Protein AF-A0A8J7P5U7-F1 (afdb_monomer_lite)

pLDDT: mean 75.23, std 14.69, range [36.66, 94.06]

Sequence (156 aa):
MQVRKEEAPLNLFSFEPWFAGNVQRVTVFVPDPFVSEEDIAGYLKKYGILHGTGTKEQDWEGVWTGKRTYWISLFRDVRSPDGLSHPPGYFGIGSETGSLVYPGQPITCRRCWQFGHYARECKCKRCARCGLQTHAEKDCVQCFFCGEYGHVYRAC

Secondary structure (DSSP, 8-state):
---------GGGS----TTSSSEEEEEEE---TTS-HHHHHHHHTTTEEE-SPPEEEE-TTS-EEEEEEEEEEEPB-TTSTTSB-PPPSEEEETTEEEEEE-TTPPPB-TTT--BS--GGG------TTT--SSS-GGG--B-TTT--BS--GGG-

Radius of gyration: 19.18 Å; chains: 1; bounding box: 53×46×54 Å

Structure (mmCIF, N/CA/C/O backbone):
data_AF-A0A8J7P5U7-F1
#
_entry.id   AF-A0A8J7P5U7-F1
#
loop_
_atom_site.group_PDB
_atom_site.id
_atom_site.type_symbol
_atom_site.label_atom_id
_atom_site.label_alt_id
_atom_site.label_comp_id
_atom_site.label_asym_id
_atom_site.label_entity_id
_atom_site.label_seq_id
_atom_site.pdbx_PDB_ins_code
_atom_site.Cartn_x
_atom_site.Cartn_y
_atom_site.Cartn_z
_atom_site.occupancy
_atom_site.B_iso_or_equiv
_atom_site.auth_seq_id
_atom_site.auth_comp_id
_atom_site.auth_asym_id
_atom_site.auth_atom_id
_atom_site.pdbx_PDB_model_num
ATOM 1 N N . MET A 1 1 ? -32.753 12.681 32.488 1.00 36.66 1 MET A N 1
ATOM 2 C CA . MET A 1 1 ? -31.375 13.168 32.720 1.00 36.66 1 MET A CA 1
ATOM 3 C C . MET A 1 1 ? -30.564 12.886 31.464 1.00 36.66 1 MET A C 1
ATOM 5 O O . MET A 1 1 ? -30.178 11.748 31.247 1.00 36.66 1 MET A O 1
ATOM 9 N N . GLN A 1 2 ? -30.412 13.876 30.583 1.00 39.19 2 GLN A N 1
ATOM 10 C CA . GLN A 1 2 ? -29.597 13.768 29.368 1.00 39.19 2 GLN A CA 1
ATOM 11 C C . GLN A 1 2 ? -28.261 14.456 29.645 1.00 39.19 2 GLN A C 1
ATOM 13 O O . GLN A 1 2 ? -28.228 15.651 29.934 1.00 39.19 2 GLN A O 1
ATOM 18 N N . VAL A 1 3 ? -27.181 13.678 29.615 1.00 39.38 3 VAL A N 1
ATOM 19 C CA . VAL A 1 3 ? -25.811 14.172 29.761 1.00 39.38 3 VAL A CA 1
ATOM 20 C C . VAL A 1 3 ? -25.491 14.996 28.514 1.00 39.38 3 VAL A C 1
ATOM 22 O O . VAL A 1 3 ? -25.456 14.463 27.405 1.00 39.38 3 VAL A O 1
ATOM 25 N N . ARG A 1 4 ? -25.332 16.312 28.683 1.00 41.53 4 ARG A N 1
ATOM 26 C CA . ARG A 1 4 ? -24.856 17.208 27.625 1.00 41.53 4 ARG A CA 1
ATOM 27 C C . ARG A 1 4 ? -23.418 16.805 27.291 1.00 41.53 4 ARG A C 1
ATOM 29 O O . ARG A 1 4 ? -22.581 16.782 28.187 1.00 41.53 4 ARG A O 1
ATOM 36 N N . LYS A 1 5 ? -23.152 16.451 26.028 1.00 48.84 5 LYS A N 1
ATOM 37 C CA . LYS A 1 5 ? -21.784 16.290 25.513 1.00 48.84 5 LYS A CA 1
ATOM 38 C C . LYS A 1 5 ? -21.044 17.607 25.736 1.00 48.84 5 LYS A C 1
ATOM 40 O O . LYS A 1 5 ? -21.573 18.657 25.388 1.00 48.84 5 LYS A O 1
ATOM 45 N N . GLU A 1 6 ? -19.859 17.541 26.327 1.00 53.59 6 GLU A N 1
ATOM 46 C CA . GLU A 1 6 ? -18.972 18.692 26.477 1.00 53.59 6 GLU A CA 1
ATOM 47 C C . GLU A 1 6 ? -18.591 19.213 25.085 1.00 53.59 6 GLU A C 1
ATOM 49 O O . GLU A 1 6 ? -17.868 18.568 24.326 1.00 53.59 6 GLU A O 1
ATOM 54 N N . GLU A 1 7 ? -19.141 20.370 24.727 1.00 53.75 7 GLU A N 1
ATOM 55 C CA . GLU A 1 7 ? -18.822 21.097 23.502 1.00 53.75 7 GLU A CA 1
ATOM 56 C C . GLU A 1 7 ? -17.494 21.829 23.717 1.00 53.75 7 GLU A C 1
ATOM 58 O O . GLU A 1 7 ? -17.451 22.992 24.118 1.00 53.75 7 GLU A O 1
ATOM 63 N N . ALA A 1 8 ? -16.382 21.121 23.508 1.00 56.66 8 ALA A N 1
ATOM 64 C CA . ALA A 1 8 ? -15.074 21.756 23.462 1.00 56.66 8 ALA A CA 1
ATOM 65 C C . ALA A 1 8 ? -15.025 22.727 22.263 1.00 56.66 8 ALA A C 1
ATOM 67 O O . ALA A 1 8 ? -15.410 22.345 21.152 1.00 56.66 8 ALA A O 1
ATOM 68 N N . PRO A 1 9 ? -14.564 23.975 22.451 1.00 57.25 9 PRO A N 1
ATOM 69 C CA . PRO A 1 9 ? -14.521 24.955 21.376 1.00 57.25 9 PRO A CA 1
ATOM 70 C C . PRO A 1 9 ? -13.539 24.482 20.287 1.00 57.25 9 PRO A C 1
ATOM 72 O O . PRO A 1 9 ? -12.435 24.022 20.586 1.00 57.25 9 PRO A O 1
ATOM 75 N N . LEU A 1 10 ? -13.960 24.551 19.016 1.00 53.53 10 LEU A N 1
ATOM 76 C CA . LEU A 1 10 ? -13.280 23.938 17.855 1.00 53.53 10 LEU A CA 1
ATOM 77 C C . LEU A 1 10 ? -11.803 24.356 17.687 1.00 53.53 10 LEU A C 1
ATOM 79 O O . LEU A 1 10 ? -11.024 23.661 17.047 1.00 53.53 10 LEU A O 1
ATOM 83 N N . ASN A 1 11 ? -11.411 25.464 18.303 1.00 55.50 11 ASN A N 1
ATOM 84 C CA . ASN A 1 11 ? -10.061 26.019 18.403 1.00 55.50 11 ASN A CA 1
ATOM 85 C C . ASN A 1 11 ? -9.081 25.206 19.276 1.00 55.50 11 ASN A C 1
ATOM 87 O O . ASN A 1 11 ? -7.896 25.527 19.291 1.00 55.50 11 ASN A O 1
ATOM 91 N N . LEU A 1 12 ? -9.536 24.159 19.973 1.00 54.19 12 LEU A N 1
ATOM 92 C CA . LEU A 1 12 ? -8.666 23.156 20.609 1.00 54.19 12 LEU A CA 1
ATOM 93 C C . LEU A 1 12 ? -8.188 22.064 19.639 1.00 54.19 12 LEU A C 1
ATOM 95 O O . LEU A 1 12 ? -7.303 21.288 19.991 1.00 54.19 12 LEU A O 1
ATOM 99 N N . PHE A 1 13 ? -8.757 21.995 18.433 1.00 56.25 13 PHE A N 1
ATOM 100 C CA . PHE A 1 13 ? -8.447 20.962 17.453 1.00 56.25 13 PHE A CA 1
ATOM 101 C C . PHE A 1 13 ? -7.681 21.567 16.277 1.00 56.25 13 PHE A C 1
ATOM 103 O O . PHE A 1 13 ? -8.181 22.437 15.563 1.00 56.25 13 PHE A O 1
ATOM 110 N N . SER A 1 14 ? -6.462 21.085 16.041 1.00 48.97 14 SER A N 1
ATOM 111 C CA . SER A 1 14 ? -5.747 21.343 14.794 1.00 48.97 14 SER A CA 1
ATOM 112 C C . SER A 1 14 ? -6.386 20.509 13.682 1.00 48.97 14 SER A C 1
ATOM 114 O O . SER A 1 14 ? -6.167 19.302 13.590 1.00 48.97 14 SER A O 1
ATOM 116 N N . PHE A 1 15 ? -7.209 21.144 12.851 1.00 50.94 15 PHE A N 1
ATOM 117 C CA . PHE A 1 15 ? -7.720 20.533 11.627 1.00 50.94 15 PHE A CA 1
ATOM 118 C C . PHE A 1 15 ? -6.688 20.706 10.514 1.00 50.94 15 PHE A C 1
ATOM 120 O O . PHE A 1 15 ? -6.599 21.768 9.901 1.00 50.94 15 PHE A O 1
ATOM 127 N N . GLU A 1 16 ? -5.915 19.659 10.234 1.00 52.50 16 GLU A N 1
ATOM 128 C CA . GLU A 1 16 ? -5.135 19.589 9.001 1.00 52.50 16 GLU A CA 1
ATOM 129 C C . GLU A 1 16 ? -6.020 19.039 7.874 1.00 52.50 16 GLU A C 1
ATOM 131 O O . GLU A 1 16 ? -6.493 17.900 7.958 1.00 52.50 16 GLU A O 1
ATOM 136 N N . PRO A 1 17 ? -6.289 19.825 6.816 1.00 48.56 17 PRO A N 1
ATOM 137 C CA . PRO A 1 17 ? -7.069 19.349 5.688 1.00 48.56 17 PRO A CA 1
ATOM 138 C C . PRO A 1 17 ? -6.359 18.169 5.017 1.00 48.56 17 PRO A C 1
ATOM 140 O O . PRO A 1 17 ? -5.304 18.330 4.406 1.00 48.56 17 PRO A O 1
ATOM 143 N N . TRP A 1 18 ? -6.967 16.981 5.077 1.00 49.28 18 TRP A N 1
ATOM 144 C CA . TRP A 1 18 ? -6.436 15.755 4.459 1.00 49.28 18 TRP A CA 1
ATOM 145 C C . TRP A 1 18 ? -6.189 15.880 2.947 1.00 49.28 18 TRP A C 1
ATOM 147 O O . TRP A 1 18 ? -5.411 15.123 2.384 1.00 49.28 18 TRP A O 1
ATOM 157 N N . PHE A 1 19 ? -6.818 16.852 2.290 1.00 43.03 19 PHE A N 1
ATOM 158 C CA . PHE A 1 19 ? -6.684 17.144 0.861 1.00 43.03 19 PHE A CA 1
ATOM 159 C C . PHE A 1 19 ? -5.499 18.062 0.507 1.00 43.03 19 PHE A C 1
ATOM 161 O O . PHE A 1 19 ? -5.202 18.220 -0.673 1.00 43.03 19 PHE A O 1
ATOM 168 N N . ALA A 1 20 ? -4.818 18.667 1.488 1.00 50.69 20 ALA A N 1
ATOM 169 C CA . ALA A 1 20 ? -3.692 19.581 1.251 1.00 50.69 20 ALA A CA 1
ATOM 170 C C . ALA A 1 20 ? -2.309 18.921 1.421 1.00 50.69 20 ALA A C 1
ATOM 172 O O . ALA A 1 20 ? -1.285 19.564 1.190 1.00 50.69 20 ALA A O 1
ATOM 173 N N . GLY A 1 21 ? -2.266 17.653 1.836 1.00 58.88 21 GLY A N 1
ATOM 174 C CA . GLY A 1 21 ? -1.037 16.944 2.171 1.00 58.88 21 GLY A CA 1
ATOM 175 C C . GLY A 1 21 ? -0.776 15.726 1.294 1.00 58.88 21 GLY A C 1
ATOM 176 O O . GLY A 1 21 ? -1.647 15.211 0.607 1.00 58.88 21 GLY A O 1
ATOM 177 N N . ASN A 1 22 ? 0.440 15.217 1.428 1.00 76.62 22 ASN A N 1
ATOM 178 C CA . ASN A 1 22 ? 0.930 13.862 1.156 1.00 76.62 22 ASN A CA 1
ATOM 179 C C . ASN A 1 22 ? 0.054 12.695 1.687 1.00 76.62 22 ASN A C 1
ATOM 181 O O . ASN A 1 22 ? 0.534 11.566 1.766 1.00 76.62 22 ASN A O 1
ATOM 185 N N . VAL A 1 23 ? -1.194 12.941 2.091 1.00 87.44 23 VAL A N 1
ATOM 186 C CA . VAL A 1 23 ? -2.144 11.957 2.609 1.00 87.44 23 VAL A CA 1
ATOM 187 C C . VAL A 1 23 ? -2.823 11.256 1.438 1.00 87.44 23 VAL A C 1
ATOM 189 O O . VAL A 1 23 ? -3.399 11.892 0.561 1.00 87.44 23 VAL A O 1
ATOM 192 N N . GLN A 1 24 ? -2.784 9.930 1.439 1.00 88.38 24 GLN A N 1
ATOM 193 C CA . GLN A 1 24 ? -3.387 9.089 0.422 1.00 88.38 24 GLN A CA 1
ATOM 194 C C . GLN A 1 24 ? -4.297 8.042 1.048 1.00 88.38 24 GLN A C 1
ATOM 196 O O . GLN A 1 24 ? -3.958 7.407 2.051 1.00 88.38 24 GLN A O 1
ATOM 201 N N . ARG A 1 25 ? -5.452 7.829 0.408 1.00 91.62 25 ARG A N 1
ATOM 202 C CA . ARG A 1 25 ? -6.306 6.673 0.684 1.00 91.62 25 ARG A CA 1
ATOM 203 C C . ARG A 1 25 ? -5.828 5.502 -0.158 1.00 91.62 25 ARG A C 1
ATOM 205 O O . ARG A 1 25 ? -6.032 5.473 -1.371 1.00 91.62 25 ARG A O 1
ATOM 212 N N . VAL A 1 26 ? -5.214 4.535 0.501 1.00 92.31 26 VAL A N 1
ATOM 213 C CA . VAL A 1 26 ? -4.595 3.377 -0.128 1.00 92.31 26 VAL A CA 1
ATOM 214 C C . VAL A 1 26 ? -5.480 2.156 0.039 1.00 92.31 26 VAL A C 1
ATOM 216 O O . VAL A 1 26 ? -5.853 1.794 1.150 1.00 92.31 26 VAL A O 1
ATOM 219 N N . THR A 1 27 ? -5.808 1.509 -1.077 1.00 94.06 27 THR A N 1
ATOM 220 C CA . THR A 1 27 ? -6.528 0.234 -1.083 1.00 94.06 27 THR A CA 1
ATOM 221 C C . THR A 1 27 ? -5.528 -0.888 -1.286 1.00 94.06 27 THR A C 1
ATOM 223 O O . THR A 1 27 ? -4.877 -0.970 -2.325 1.00 94.06 27 THR A O 1
ATOM 226 N N . VAL A 1 28 ? -5.406 -1.746 -0.284 1.00 93.12 28 VAL A N 1
ATOM 227 C CA . VAL A 1 28 ? -4.564 -2.934 -0.286 1.00 93.12 28 VAL A CA 1
ATOM 228 C C . VAL A 1 28 ? -5.442 -4.151 -0.534 1.00 93.12 28 VAL A C 1
ATOM 230 O O . VAL A 1 28 ? -6.402 -4.385 0.192 1.00 93.12 28 VAL A O 1
ATOM 233 N N . PHE A 1 29 ? -5.102 -4.943 -1.540 1.00 92.19 29 PHE A N 1
ATOM 234 C CA . PHE A 1 29 ? -5.709 -6.237 -1.806 1.00 92.19 29 PHE A CA 1
ATOM 235 C C . PHE A 1 29 ? -4.704 -7.340 -1.492 1.00 92.19 29 PHE A C 1
ATOM 237 O O . PHE A 1 29 ? -3.666 -7.445 -2.149 1.00 92.19 29 PHE A O 1
ATOM 244 N N . VAL A 1 30 ? -5.033 -8.151 -0.491 1.00 89.25 30 VAL A N 1
ATOM 245 C CA . VAL A 1 30 ? -4.297 -9.356 -0.109 1.00 89.25 30 VAL A CA 1
ATOM 246 C C . VAL A 1 30 ? -5.339 -10.469 0.009 1.00 89.25 30 VAL A C 1
ATOM 248 O O . VAL A 1 30 ? -6.169 -10.405 0.918 1.00 89.25 30 VAL A O 1
ATOM 251 N N . PRO A 1 31 ? -5.351 -11.445 -0.915 1.00 80.62 31 PRO A N 1
ATOM 252 C CA . PRO A 1 31 ? -6.395 -12.468 -0.953 1.00 80.62 31 PRO A CA 1
ATOM 253 C C . PRO A 1 31 ? -6.323 -13.431 0.237 1.00 80.62 31 PRO A C 1
ATOM 255 O O . PRO A 1 31 ? -7.345 -13.987 0.625 1.00 80.62 31 PRO A O 1
ATOM 258 N N . ASP A 1 32 ? -5.138 -13.614 0.822 1.00 82.12 32 ASP A N 1
ATOM 259 C CA . ASP A 1 32 ? -4.952 -14.462 1.995 1.00 82.12 32 ASP A CA 1
ATOM 260 C C . ASP A 1 32 ? -5.556 -13.796 3.261 1.00 82.12 32 ASP A C 1
ATOM 262 O O . ASP A 1 32 ? -5.136 -12.695 3.651 1.00 82.12 32 ASP A O 1
ATOM 266 N N . PRO A 1 33 ? -6.541 -14.438 3.927 1.00 77.75 33 PRO A N 1
ATOM 267 C CA . PRO A 1 33 ? -7.146 -13.933 5.159 1.00 77.75 33 PRO A CA 1
ATOM 268 C C . PRO A 1 33 ? -6.245 -14.013 6.392 1.00 77.75 33 PRO A C 1
ATOM 270 O O . PRO A 1 33 ? -6.513 -13.302 7.362 1.00 77.75 33 PRO A O 1
ATOM 273 N N . PHE A 1 34 ? -5.204 -14.845 6.370 1.00 80.00 34 PHE A N 1
ATOM 274 C CA . PHE A 1 34 ? -4.294 -15.073 7.491 1.00 80.00 34 PHE A CA 1
ATOM 275 C C . PHE A 1 34 ? -3.178 -14.034 7.585 1.00 80.00 34 PHE A C 1
ATOM 277 O O . PHE A 1 34 ? -2.513 -13.960 8.616 1.00 80.00 34 PHE A O 1
ATOM 284 N N . VAL A 1 35 ? -2.983 -13.211 6.550 1.00 82.69 35 VAL A N 1
ATOM 285 C CA . VAL A 1 35 ? -2.045 -12.086 6.629 1.00 82.69 35 VAL A CA 1
ATOM 286 C C . VAL A 1 35 ? -2.550 -11.095 7.674 1.00 82.69 35 VAL A C 1
ATOM 288 O O . VAL A 1 35 ? -3.663 -10.558 7.564 1.00 82.69 35 VAL A O 1
ATOM 291 N N . SER A 1 36 ? -1.718 -10.887 8.696 1.00 84.38 36 SER A N 1
ATOM 292 C CA . SER A 1 36 ? -2.043 -10.055 9.845 1.00 84.38 36 SER A CA 1
ATOM 293 C C . SER A 1 36 ? -2.152 -8.587 9.435 1.00 84.38 36 SER A C 1
ATOM 295 O O . SER A 1 36 ? -1.604 -8.134 8.421 1.00 84.38 36 SER A O 1
ATOM 297 N N . GLU A 1 37 ? -2.896 -7.816 10.222 1.00 85.00 37 GLU A N 1
ATOM 298 C CA . GLU A 1 37 ? -2.957 -6.379 9.995 1.00 85.00 37 GLU A CA 1
ATOM 299 C C . GLU A 1 37 ? -1.623 -5.710 10.338 1.00 85.00 37 GLU A C 1
ATOM 301 O O . GLU A 1 37 ? -1.236 -4.752 9.664 1.00 85.00 37 GLU A O 1
ATOM 306 N N . GLU A 1 38 ? -0.896 -6.237 11.329 1.00 86.19 38 GLU A N 1
ATOM 307 C CA . GLU A 1 38 ? 0.421 -5.741 11.711 1.00 86.19 38 GLU A CA 1
ATOM 308 C C . GLU A 1 38 ? 1.424 -5.829 10.559 1.00 86.19 38 GLU A C 1
ATOM 310 O O . GLU A 1 38 ? 2.215 -4.904 10.381 1.00 86.19 38 GLU A O 1
ATOM 315 N N . ASP A 1 39 ? 1.354 -6.877 9.738 1.00 87.50 39 ASP A N 1
ATOM 316 C CA . ASP A 1 39 ? 2.279 -7.086 8.623 1.00 87.50 39 ASP A CA 1
ATOM 317 C C . ASP A 1 39 ? 2.028 -6.081 7.497 1.00 87.50 39 ASP A C 1
ATOM 319 O O . ASP A 1 39 ? 2.959 -5.467 6.967 1.00 87.50 39 ASP A O 1
ATOM 323 N N . ILE A 1 40 ? 0.750 -5.867 7.158 1.00 88.62 40 ILE A N 1
ATOM 324 C 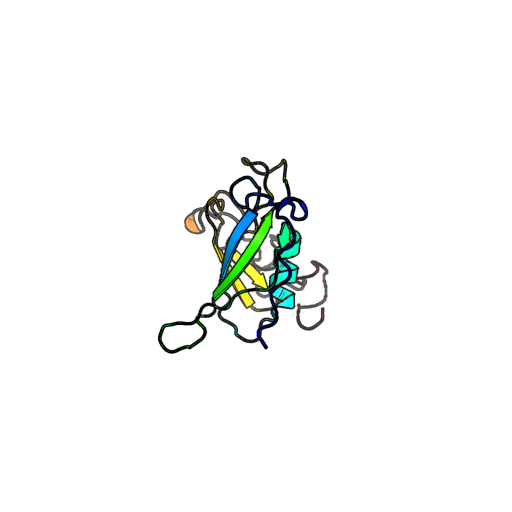CA . ILE A 1 40 ? 0.339 -4.880 6.151 1.00 88.62 40 ILE A CA 1
ATOM 325 C C . ILE A 1 40 ? 0.680 -3.475 6.642 1.00 88.62 40 ILE A C 1
ATOM 327 O O . ILE A 1 40 ? 1.269 -2.681 5.905 1.00 88.62 40 ILE A O 1
ATOM 331 N N . ALA A 1 41 ? 0.363 -3.170 7.900 1.00 90.38 41 ALA A N 1
ATOM 332 C CA . ALA A 1 41 ? 0.681 -1.884 8.497 1.00 90.38 41 ALA A CA 1
ATOM 333 C C . ALA A 1 41 ? 2.199 -1.665 8.585 1.00 90.38 41 ALA A C 1
ATOM 335 O O . ALA A 1 41 ? 2.685 -0.578 8.281 1.00 90.38 41 ALA A O 1
ATOM 336 N N . GLY A 1 42 ? 2.960 -2.693 8.961 1.00 88.94 42 GLY A N 1
ATOM 337 C CA . GLY A 1 42 ? 4.419 -2.682 9.024 1.00 88.94 42 GLY A CA 1
ATOM 338 C C . GLY A 1 42 ? 5.054 -2.445 7.658 1.00 88.94 42 GLY A C 1
ATOM 339 O O . GLY A 1 42 ? 5.990 -1.655 7.543 1.00 88.94 42 GLY A O 1
ATOM 340 N N . TYR A 1 43 ? 4.504 -3.055 6.606 1.00 90.12 43 TYR A N 1
ATOM 341 C CA . TYR A 1 43 ? 4.913 -2.786 5.232 1.00 90.12 43 TYR A CA 1
ATOM 342 C C . TYR A 1 43 ? 4.644 -1.328 4.828 1.00 90.12 43 TYR A C 1
ATOM 344 O O . TYR A 1 43 ? 5.551 -0.638 4.362 1.00 90.12 43 TYR A O 1
ATOM 352 N N . LEU A 1 44 ? 3.422 -0.834 5.050 1.00 91.38 44 LEU A N 1
ATOM 353 C CA . LEU A 1 44 ? 3.019 0.530 4.694 1.00 91.38 44 LEU A CA 1
ATOM 354 C C . LEU A 1 44 ? 3.814 1.604 5.456 1.00 91.38 44 LEU A C 1
ATOM 356 O O . LEU A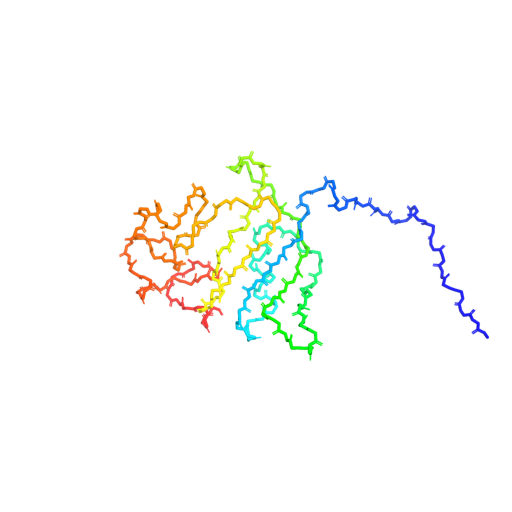 1 44 ? 4.169 2.628 4.873 1.00 91.38 44 LEU A O 1
ATOM 360 N N . LYS A 1 45 ? 4.173 1.349 6.722 1.00 91.31 45 LYS A N 1
ATOM 361 C CA . LYS A 1 45 ? 4.995 2.247 7.556 1.00 91.31 45 LYS A CA 1
ATOM 362 C C . LYS A 1 45 ? 6.382 2.545 6.977 1.00 91.31 45 LYS A C 1
ATOM 364 O O . LYS A 1 45 ? 6.986 3.547 7.347 1.00 91.31 45 LYS A O 1
ATOM 369 N N . LYS A 1 46 ? 6.887 1.723 6.048 1.00 88.31 46 LYS A N 1
ATOM 370 C CA . LYS A 1 46 ? 8.149 1.989 5.331 1.00 88.31 46 LYS A CA 1
ATOM 371 C C . LYS A 1 46 ? 8.056 3.220 4.419 1.00 88.31 46 LYS A C 1
ATOM 373 O O . LYS A 1 46 ? 9.075 3.844 4.144 1.00 88.31 46 LYS A O 1
ATOM 378 N N . TYR A 1 47 ? 6.850 3.563 3.967 1.00 90.31 47 TYR A N 1
ATOM 379 C CA . TYR A 1 47 ? 6.599 4.623 2.986 1.00 90.31 47 TYR A CA 1
ATOM 380 C C . TYR A 1 47 ? 5.916 5.854 3.583 1.00 90.31 47 TYR A C 1
ATOM 382 O O . TYR A 1 47 ? 5.856 6.889 2.924 1.00 90.31 47 TYR A O 1
ATOM 390 N N . GLY A 1 48 ? 5.392 5.773 4.808 1.00 90.19 48 GLY A N 1
ATOM 391 C CA . GLY A 1 48 ? 4.661 6.882 5.409 1.00 90.19 48 GLY A CA 1
ATOM 392 C C . GLY A 1 48 ? 4.103 6.611 6.802 1.00 90.19 48 GLY A C 1
ATOM 393 O O . GLY A 1 48 ? 4.332 5.565 7.404 1.00 90.19 48 GLY A O 1
ATOM 394 N N . ILE A 1 49 ? 3.333 7.574 7.306 1.00 91.00 49 ILE A N 1
ATOM 395 C CA . ILE A 1 49 ? 2.656 7.514 8.608 1.00 91.00 49 ILE A CA 1
ATOM 396 C C . ILE A 1 49 ? 1.213 7.058 8.394 1.00 91.00 49 ILE A C 1
ATOM 398 O O . ILE A 1 49 ? 0.466 7.707 7.666 1.00 91.00 49 ILE A O 1
ATOM 402 N N . LEU A 1 50 ? 0.817 5.953 9.027 1.00 91.88 50 LEU A N 1
ATOM 403 C CA . LEU A 1 50 ? -0.560 5.455 8.983 1.00 91.88 50 LEU A CA 1
ATOM 404 C C . LEU A 1 50 ? -1.459 6.190 9.978 1.00 91.88 50 LEU A C 1
ATOM 406 O O . LEU A 1 50 ? -1.134 6.293 11.160 1.00 91.88 50 LEU A O 1
ATOM 410 N N . HIS A 1 51 ? -2.627 6.610 9.502 1.00 89.31 51 HIS A N 1
ATOM 411 C CA . HIS A 1 51 ? -3.685 7.234 10.294 1.00 89.31 51 HIS A CA 1
ATOM 412 C C . HIS A 1 51 ? -4.751 6.193 10.641 1.00 89.31 51 HIS A C 1
ATOM 414 O O . HIS A 1 51 ? -5.820 6.149 10.035 1.00 89.31 51 HIS A O 1
ATOM 420 N N . GLY A 1 52 ? -4.432 5.325 11.602 1.00 84.44 52 GLY A N 1
ATOM 421 C CA . GLY A 1 52 ? -5.345 4.303 12.122 1.00 84.44 52 GLY A CA 1
ATOM 422 C C . GLY A 1 52 ? -5.202 2.916 11.488 1.00 84.44 52 GLY A C 1
ATOM 423 O O . GLY A 1 52 ? -4.206 2.603 10.831 1.00 84.44 52 GLY A O 1
ATOM 424 N N . THR A 1 53 ? -6.200 2.074 11.757 1.00 87.44 53 THR A N 1
ATOM 425 C CA . THR A 1 53 ? -6.279 0.674 11.323 1.00 87.44 53 THR A CA 1
ATOM 426 C C . THR A 1 53 ? -6.936 0.528 9.951 1.00 87.44 53 THR A C 1
ATOM 428 O O . THR A 1 53 ? -7.636 1.416 9.457 1.00 87.44 53 THR A O 1
ATOM 431 N N . GLY A 1 54 ? -6.686 -0.611 9.310 1.00 86.00 54 GLY A N 1
ATOM 432 C CA . GLY A 1 54 ? -7.223 -0.942 7.999 1.00 86.00 54 GLY A CA 1
ATOM 433 C C . GLY A 1 54 ? -8.711 -1.256 8.054 1.00 86.00 54 GLY A C 1
ATOM 434 O O . GLY A 1 54 ? -9.141 -2.170 8.753 1.00 86.00 54 GLY A O 1
ATOM 435 N N . THR A 1 55 ? -9.513 -0.562 7.249 1.00 89.38 55 THR A N 1
ATOM 436 C CA . THR A 1 55 ? -10.942 -0.878 7.118 1.00 89.38 55 THR A CA 1
ATOM 437 C C . THR A 1 55 ? -11.128 -1.996 6.096 1.00 89.38 55 THR A C 1
ATOM 439 O O . THR A 1 55 ? -10.790 -1.829 4.921 1.00 89.38 55 THR A O 1
ATOM 442 N N . LYS A 1 56 ? -11.659 -3.142 6.535 1.00 89.19 56 LYS A N 1
ATOM 443 C CA . LYS A 1 56 ? -11.992 -4.280 5.665 1.00 89.19 56 LYS A CA 1
ATOM 444 C C . LYS A 1 56 ? -13.196 -3.939 4.784 1.00 89.19 56 LYS A C 1
ATOM 446 O O . LYS A 1 56 ? -14.247 -3.573 5.298 1.00 89.19 56 LYS A O 1
ATOM 451 N N . GLU A 1 57 ? -13.047 -4.094 3.471 1.00 87.00 57 GLU A N 1
ATOM 452 C CA . GLU A 1 57 ? -14.164 -3.957 2.531 1.00 87.00 57 GLU A CA 1
ATOM 453 C C . GLU A 1 57 ? -14.912 -5.292 2.446 1.00 87.00 57 GLU A C 1
ATOM 455 O O . GLU A 1 57 ? -14.333 -6.328 2.093 1.00 87.00 57 GLU A O 1
ATOM 460 N N . GLN A 1 58 ? -16.193 -5.256 2.793 1.00 88.75 58 GLN A N 1
ATOM 461 C CA . GLN A 1 58 ? -17.114 -6.376 2.650 1.00 88.75 58 GLN A CA 1
ATOM 462 C C . GLN A 1 58 ? -17.986 -6.163 1.417 1.00 88.75 58 GLN A C 1
ATOM 464 O O . GLN A 1 58 ? -18.255 -5.026 1.024 1.00 88.75 58 GLN A O 1
ATOM 469 N N . ASP A 1 59 ? -18.400 -7.259 0.797 1.00 86.56 59 ASP A N 1
ATOM 470 C CA . ASP A 1 59 ? -19.433 -7.217 -0.225 1.00 86.56 59 ASP A CA 1
ATOM 471 C C . ASP A 1 59 ? -20.827 -7.042 0.398 1.00 86.56 59 ASP A C 1
ATOM 473 O O . ASP A 1 59 ? -21.000 -6.893 1.611 1.00 86.56 59 ASP A O 1
ATOM 477 N N . TRP A 1 60 ? -21.841 -7.030 -0.461 1.00 87.06 60 TRP A N 1
ATOM 478 C CA . TRP A 1 60 ? -23.236 -6.880 -0.063 1.00 87.06 60 TRP A CA 1
ATOM 479 C C . TRP A 1 60 ? -23.769 -8.067 0.765 1.00 87.06 60 TRP A C 1
ATOM 481 O O . TRP A 1 60 ? -24.768 -7.899 1.460 1.00 87.06 60 TRP A O 1
ATOM 491 N N . GLU A 1 61 ? -23.103 -9.228 0.731 1.00 86.50 61 GLU A N 1
ATOM 492 C CA . GLU A 1 61 ? -23.428 -10.418 1.535 1.00 86.50 61 GLU A CA 1
ATOM 493 C C . GLU A 1 61 ? -22.659 -10.444 2.870 1.00 86.50 61 GLU A C 1
ATOM 495 O O . GLU A 1 61 ? -22.837 -11.351 3.683 1.00 86.50 61 GLU A O 1
ATOM 500 N N . GLY A 1 62 ? -21.816 -9.437 3.131 1.00 81.88 62 GLY A N 1
ATOM 501 C CA . GLY A 1 62 ? -21.000 -9.336 4.340 1.00 81.88 62 GLY A CA 1
ATOM 502 C C . GLY A 1 62 ? -19.720 -10.176 4.298 1.00 81.88 62 GLY A C 1
ATOM 503 O O . GLY A 1 62 ? -18.994 -10.246 5.298 1.00 81.88 62 GLY A O 1
ATOM 504 N N . VAL A 1 63 ? -19.398 -10.790 3.158 1.00 85.19 63 VAL A N 1
ATOM 505 C CA . VAL A 1 63 ? -18.169 -11.561 2.972 1.00 85.19 63 VAL A CA 1
ATOM 506 C C . VAL A 1 63 ? -17.009 -10.602 2.717 1.00 85.19 63 VAL A C 1
ATOM 508 O O . VAL A 1 63 ? -17.116 -9.600 2.008 1.00 85.19 63 VAL A O 1
ATOM 511 N N . TRP A 1 64 ? -15.868 -10.881 3.345 1.00 83.56 64 TRP A N 1
ATOM 512 C CA . TRP A 1 64 ? -14.680 -10.055 3.179 1.00 83.56 64 TRP A CA 1
ATOM 513 C C . TRP A 1 64 ? -14.037 -10.281 1.805 1.00 83.56 64 TRP A C 1
ATOM 515 O O . TRP A 1 64 ? -13.709 -11.404 1.435 1.00 83.56 64 TRP A O 1
ATOM 525 N N . THR A 1 65 ? -13.798 -9.192 1.072 1.00 84.56 65 THR A N 1
ATOM 526 C CA . THR A 1 65 ? -13.372 -9.228 -0.340 1.00 84.56 65 THR A CA 1
ATOM 527 C C . THR A 1 65 ? -11.860 -9.375 -0.549 1.00 84.56 65 THR A C 1
ATOM 529 O O . THR A 1 65 ? -11.374 -9.232 -1.669 1.00 84.56 65 THR A O 1
ATOM 532 N N . GLY A 1 66 ? -11.074 -9.577 0.514 1.00 85.50 66 GLY A N 1
ATOM 533 C CA . GLY A 1 66 ? -9.606 -9.528 0.443 1.00 85.50 66 GLY A CA 1
ATOM 534 C C . GLY A 1 66 ? -9.029 -8.104 0.428 1.00 85.50 66 GLY A C 1
ATOM 535 O O . GLY A 1 66 ? -7.813 -7.909 0.473 1.00 85.50 66 GLY A O 1
ATOM 536 N N . LYS A 1 67 ? -9.883 -7.076 0.366 1.00 91.50 67 LYS A N 1
ATOM 537 C CA . LYS A 1 67 ? -9.462 -5.674 0.324 1.00 91.50 67 LYS A CA 1
ATOM 538 C C . LYS A 1 67 ? -9.513 -5.022 1.700 1.00 91.50 67 LYS A C 1
ATOM 540 O O . LYS A 1 67 ? -10.402 -5.280 2.519 1.00 91.50 67 LYS A O 1
ATOM 545 N N . ARG A 1 68 ? -8.554 -4.137 1.935 1.00 91.94 68 ARG A N 1
ATOM 546 C CA . ARG A 1 68 ? -8.428 -3.296 3.121 1.00 91.94 68 ARG A CA 1
ATOM 547 C C . ARG A 1 68 ? -8.056 -1.886 2.685 1.00 91.94 68 ARG A C 1
ATOM 549 O O . ARG A 1 68 ? -7.226 -1.714 1.797 1.00 91.94 68 ARG A O 1
ATOM 556 N N . THR A 1 69 ? -8.655 -0.878 3.300 1.00 92.31 69 THR A N 1
ATOM 557 C CA . THR A 1 69 ? -8.356 0.529 3.013 1.00 92.31 69 THR A CA 1
ATOM 558 C C . THR A 1 69 ? -7.639 1.174 4.188 1.00 92.31 69 THR A C 1
ATOM 560 O O . THR A 1 69 ? -8.023 0.980 5.338 1.00 92.31 69 THR A O 1
ATOM 563 N N . TYR A 1 70 ? -6.588 1.930 3.885 1.00 93.25 70 TYR A N 1
ATOM 564 C CA . TYR A 1 70 ? -5.741 2.620 4.850 1.00 93.25 70 TYR A CA 1
ATOM 565 C C . TYR A 1 70 ? -5.601 4.087 4.463 1.00 93.25 70 TYR A C 1
ATOM 567 O O . TYR A 1 70 ? -5.561 4.431 3.279 1.00 93.25 70 TYR A O 1
ATOM 575 N N . TRP A 1 71 ? -5.465 4.943 5.466 1.00 91.12 71 TRP A N 1
ATOM 576 C CA . TRP A 1 71 ? -5.057 6.330 5.284 1.00 91.12 71 TRP A CA 1
ATOM 577 C C . TRP A 1 71 ? -3.585 6.462 5.651 1.00 91.12 71 TRP A C 1
ATOM 579 O O . TRP A 1 71 ? -3.187 6.082 6.751 1.00 91.12 71 TRP A O 1
ATOM 589 N N . ILE A 1 72 ? -2.768 6.968 4.728 1.00 92.06 72 ILE A N 1
ATOM 590 C CA . ILE A 1 72 ? -1.319 7.093 4.912 1.00 92.06 72 ILE A CA 1
ATOM 591 C C . ILE A 1 72 ? -0.821 8.462 4.460 1.00 92.06 72 ILE A C 1
ATOM 593 O O . ILE A 1 72 ? -1.108 8.887 3.350 1.00 92.06 72 ILE A O 1
ATOM 597 N N . SER A 1 73 ? -0.026 9.135 5.288 1.00 91.19 73 SER A N 1
ATOM 598 C CA . SER A 1 73 ? 0.796 10.276 4.873 1.00 91.19 73 SER A CA 1
ATOM 599 C C . SER A 1 73 ? 2.132 9.782 4.335 1.00 91.19 73 SER A C 1
ATOM 601 O O . SER A 1 73 ? 2.987 9.376 5.120 1.00 91.19 73 SER A O 1
ATOM 603 N N . LEU A 1 74 ? 2.327 9.821 3.018 1.00 91.06 74 LEU A N 1
ATOM 604 C CA . LEU A 1 74 ? 3.567 9.392 2.371 1.00 91.06 74 LEU A CA 1
ATOM 605 C C . LEU A 1 74 ? 4.744 10.292 2.761 1.00 91.06 74 LEU A C 1
ATOM 607 O O . LEU A 1 74 ? 4.617 11.516 2.849 1.00 91.06 74 LEU A O 1
ATOM 611 N N . PHE A 1 75 ? 5.913 9.697 2.976 1.00 89.44 75 PHE A N 1
ATOM 612 C CA . PHE A 1 75 ? 7.146 10.446 3.186 1.00 89.44 75 PHE A CA 1
ATOM 613 C C . PHE A 1 75 ? 7.573 11.170 1.914 1.00 89.44 75 PHE A C 1
ATOM 615 O O . PHE A 1 75 ? 7.137 10.841 0.813 1.00 89.44 75 PHE A O 1
ATOM 622 N N . ARG A 1 76 ? 8.445 12.167 2.062 1.00 86.25 76 ARG A N 1
ATOM 623 C CA . ARG A 1 76 ? 9.055 12.836 0.914 1.00 86.25 76 ARG A CA 1
ATOM 624 C C . ARG A 1 76 ? 10.217 12.004 0.383 1.00 86.25 76 ARG A C 1
ATOM 626 O O . ARG A 1 76 ? 11.046 11.545 1.164 1.00 86.25 76 ARG A O 1
ATOM 633 N N . ASP A 1 77 ? 10.297 11.865 -0.932 1.00 83.88 77 ASP A N 1
ATOM 634 C CA . ASP A 1 77 ? 11.429 11.259 -1.627 1.00 83.88 77 ASP A CA 1
ATOM 635 C C . ASP A 1 77 ? 11.847 12.143 -2.802 1.00 83.88 77 ASP A C 1
ATOM 637 O O . ASP A 1 77 ? 11.135 12.269 -3.793 1.00 83.88 77 ASP A O 1
ATOM 641 N N . VAL A 1 78 ? 13.037 12.734 -2.696 1.00 80.00 78 VAL A N 1
ATOM 642 C CA . VAL A 1 78 ? 13.623 13.625 -3.712 1.00 80.00 78 VAL A CA 1
ATOM 643 C C . VAL A 1 78 ? 13.884 12.889 -5.034 1.00 80.00 78 VAL A C 1
ATOM 645 O O . VAL A 1 78 ? 14.035 13.521 -6.076 1.00 80.00 78 VAL A O 1
ATOM 648 N N . ARG A 1 79 ? 13.948 11.552 -5.013 1.00 77.75 79 ARG A N 1
ATOM 649 C CA . ARG A 1 79 ? 14.157 10.731 -6.212 1.00 77.75 79 ARG A CA 1
ATOM 650 C C . ARG A 1 79 ? 12.877 10.528 -7.019 1.00 77.75 79 ARG A C 1
ATOM 652 O O . ARG A 1 79 ? 12.976 10.196 -8.200 1.00 77.75 79 ARG A O 1
ATOM 659 N N . SER A 1 80 ? 11.705 10.696 -6.403 1.00 78.31 80 SER A N 1
ATOM 660 C CA . SER A 1 80 ? 10.429 10.578 -7.109 1.00 78.31 80 SER A CA 1
ATOM 661 C C . SER A 1 80 ? 10.119 11.869 -7.876 1.00 78.31 80 SER A C 1
ATOM 663 O O . SER A 1 80 ? 10.360 12.952 -7.339 1.00 78.31 80 SER A O 1
ATOM 665 N N . PRO A 1 81 ? 9.559 11.801 -9.100 1.00 76.06 81 PRO A N 1
ATOM 666 C CA . PRO A 1 81 ? 9.215 12.988 -9.891 1.00 76.06 81 PRO A CA 1
ATOM 667 C C . PRO A 1 81 ? 8.296 13.993 -9.180 1.00 76.06 81 PRO A C 1
ATOM 669 O O . PRO A 1 81 ? 8.375 15.190 -9.430 1.00 76.06 81 PRO A O 1
ATOM 672 N N . ASP A 1 82 ? 7.426 13.508 -8.303 1.00 80.44 82 ASP A N 1
ATOM 673 C CA . ASP A 1 82 ? 6.466 14.273 -7.504 1.00 80.44 82 ASP A CA 1
ATOM 674 C C . ASP A 1 82 ? 6.908 14.464 -6.042 1.00 80.44 82 ASP A C 1
ATOM 676 O O . ASP A 1 82 ? 6.182 15.040 -5.232 1.00 80.44 82 ASP A O 1
ATOM 680 N N . GLY A 1 83 ? 8.123 14.027 -5.699 1.00 83.12 83 GLY A N 1
ATOM 681 C CA . GLY A 1 83 ? 8.725 14.267 -4.393 1.00 83.12 83 GLY A CA 1
ATOM 682 C C . GLY A 1 83 ? 8.191 13.386 -3.261 1.00 83.12 83 GLY A C 1
ATOM 683 O O . GLY A 1 83 ? 8.464 13.699 -2.099 1.00 83.12 83 GLY A O 1
ATOM 684 N N . LEU A 1 84 ? 7.434 12.321 -3.549 1.00 85.50 84 LEU A N 1
ATOM 685 C CA . LEU A 1 84 ? 6.833 11.429 -2.551 1.00 85.50 84 LEU A CA 1
ATOM 686 C C . LEU A 1 84 ? 7.396 10.001 -2.622 1.00 85.50 84 LEU A C 1
ATOM 688 O O . LEU A 1 84 ? 7.772 9.496 -3.673 1.00 85.50 84 LEU A O 1
ATOM 692 N N . SER A 1 85 ? 7.447 9.322 -1.477 1.00 87.12 85 SER A N 1
ATOM 693 C CA . SER A 1 85 ? 7.860 7.923 -1.380 1.00 87.12 85 SER A CA 1
ATOM 694 C C . SER A 1 85 ? 6.671 7.013 -1.675 1.00 87.12 85 SER A C 1
ATOM 696 O O . SER A 1 85 ? 5.850 6.720 -0.805 1.00 87.12 85 SER A O 1
ATOM 698 N N . HIS A 1 86 ? 6.551 6.583 -2.929 1.00 87.44 86 HIS A N 1
ATOM 699 C CA . HIS A 1 86 ? 5.438 5.742 -3.359 1.00 87.44 86 HIS A CA 1
ATOM 700 C C . HIS A 1 86 ? 5.650 4.279 -2.974 1.00 87.44 86 HIS A C 1
ATOM 702 O O . HIS A 1 86 ? 6.655 3.687 -3.381 1.00 87.44 86 HIS A O 1
ATOM 708 N N . PRO A 1 87 ? 4.683 3.634 -2.296 1.00 88.25 87 PRO A N 1
ATOM 709 C CA . PRO A 1 87 ? 4.662 2.184 -2.243 1.00 88.25 87 PRO A CA 1
ATOM 710 C C . PRO A 1 87 ? 4.401 1.610 -3.650 1.00 88.25 87 PRO A C 1
ATOM 712 O O . PRO A 1 87 ? 3.541 2.128 -4.385 1.00 88.25 87 PRO A O 1
ATOM 715 N N . PRO A 1 88 ? 5.120 0.544 -4.048 1.00 86.88 88 PRO A N 1
ATOM 716 C CA . PRO A 1 88 ? 4.890 -0.133 -5.315 1.00 86.88 88 PRO A CA 1
ATOM 717 C C . PRO A 1 88 ? 3.483 -0.735 -5.354 1.00 86.88 88 PRO A C 1
ATOM 719 O O . PRO A 1 88 ? 2.937 -1.167 -4.340 1.00 86.88 88 PRO A O 1
ATOM 722 N N . GLY A 1 89 ? 2.884 -0.787 -6.546 1.00 86.81 89 GLY A N 1
ATOM 723 C CA . GLY A 1 89 ? 1.530 -1.337 -6.708 1.00 86.81 89 GLY A CA 1
ATOM 724 C C . GLY A 1 89 ? 1.418 -2.846 -6.544 1.00 86.81 89 GLY A C 1
ATOM 725 O O . GLY A 1 89 ? 0.314 -3.371 -6.442 1.00 86.81 89 GLY A O 1
ATOM 726 N N . TYR A 1 90 ? 2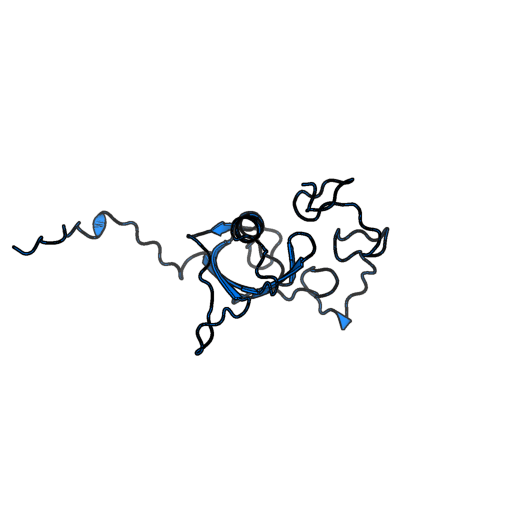.552 -3.536 -6.501 1.00 85.19 90 TYR A N 1
ATOM 727 C CA . TYR A 1 90 ? 2.658 -4.959 -6.218 1.00 85.19 90 TYR A CA 1
ATOM 728 C C . TYR A 1 90 ? 3.747 -5.130 -5.174 1.00 85.19 90 TYR A C 1
ATOM 730 O O . TYR A 1 90 ? 4.811 -4.517 -5.288 1.00 85.19 90 TYR A O 1
ATOM 738 N N . PHE A 1 91 ? 3.470 -5.937 -4.163 1.00 84.50 91 PHE A N 1
ATOM 739 C CA . PHE A 1 91 ? 4.385 -6.163 -3.058 1.00 84.50 91 PHE A CA 1
ATOM 740 C C . PHE A 1 91 ? 4.214 -7.582 -2.516 1.00 84.50 91 PHE A C 1
ATOM 742 O O . PHE A 1 91 ? 3.186 -8.221 -2.731 1.00 84.50 91 PHE A O 1
ATOM 749 N N . GLY A 1 92 ? 5.228 -8.084 -1.818 1.00 79.69 92 GLY A N 1
ATOM 750 C CA . GLY A 1 92 ? 5.129 -9.320 -1.048 1.00 79.69 92 GLY A CA 1
ATOM 751 C C . GLY A 1 92 ? 4.821 -9.033 0.421 1.00 79.69 92 GLY A C 1
ATOM 752 O O . GLY A 1 92 ? 5.256 -8.024 0.964 1.00 79.69 92 GLY A O 1
ATOM 753 N N . ILE A 1 93 ? 4.106 -9.920 1.097 1.00 80.38 93 ILE A N 1
ATOM 754 C CA . ILE A 1 93 ? 4.144 -10.028 2.559 1.00 80.38 93 ILE A CA 1
ATOM 755 C C . ILE A 1 93 ? 4.304 -11.508 2.859 1.00 80.38 93 ILE A C 1
ATOM 757 O O . ILE A 1 93 ? 3.397 -12.312 2.672 1.00 80.38 93 ILE A O 1
ATOM 761 N N . GLY A 1 94 ? 5.508 -11.881 3.271 1.00 71.31 94 GLY A N 1
ATOM 762 C CA . GLY A 1 94 ? 5.846 -13.273 3.501 1.00 71.31 94 GLY A CA 1
ATOM 763 C C . GLY A 1 94 ? 5.849 -14.141 2.248 1.00 71.31 94 GLY A C 1
ATOM 764 O O . GLY A 1 94 ? 6.634 -13.893 1.333 1.00 71.31 94 GLY A O 1
ATOM 765 N N . SER A 1 95 ? 5.042 -15.205 2.253 1.00 69.19 95 SER A N 1
ATOM 766 C CA . SER A 1 95 ? 4.805 -16.061 1.080 1.00 69.19 95 SER A CA 1
ATOM 767 C C . SER A 1 95 ? 3.750 -15.493 0.136 1.00 69.19 95 SER A C 1
ATOM 769 O O . SER A 1 95 ? 3.631 -15.968 -0.991 1.00 69.19 95 SER A O 1
ATOM 771 N N . GLU A 1 96 ? 3.022 -14.471 0.582 1.00 77.94 96 GLU A N 1
ATOM 772 C CA . GLU A 1 96 ? 1.875 -13.938 -0.129 1.00 77.94 96 GLU A CA 1
ATOM 773 C C . GLU A 1 96 ? 2.258 -12.724 -0.960 1.00 77.94 96 GLU A C 1
ATOM 775 O O . GLU A 1 96 ? 3.176 -11.963 -0.638 1.00 77.94 96 GLU A O 1
ATOM 780 N N . THR A 1 97 ? 1.519 -12.526 -2.046 1.00 81.94 97 THR A N 1
ATOM 781 C CA . THR A 1 97 ? 1.628 -11.321 -2.865 1.00 81.94 97 THR A CA 1
ATOM 782 C C . THR A 1 97 ? 0.368 -10.490 -2.698 1.00 81.94 97 THR A C 1
ATOM 784 O O . THR A 1 97 ? -0.752 -10.998 -2.722 1.00 81.94 97 THR A O 1
ATOM 787 N N . GLY A 1 98 ? 0.568 -9.195 -2.495 1.00 87.38 98 GLY A N 1
ATOM 788 C CA . GLY A 1 98 ? -0.480 -8.200 -2.409 1.00 87.38 98 GLY A CA 1
ATOM 789 C C . GLY A 1 98 ? -0.384 -7.210 -3.558 1.00 87.38 98 GLY A C 1
ATOM 790 O O . GLY A 1 98 ? 0.662 -7.023 -4.188 1.00 87.38 98 GLY A O 1
ATOM 791 N N . SER A 1 99 ? -1.502 -6.548 -3.824 1.00 89.62 99 SER A N 1
ATOM 792 C CA . SER A 1 99 ? -1.541 -5.388 -4.708 1.00 89.62 99 SER A CA 1
ATOM 793 C C . SER A 1 99 ? -2.068 -4.175 -3.960 1.00 89.62 99 SER A C 1
ATOM 795 O O . SER A 1 99 ? -2.845 -4.297 -3.016 1.00 89.62 99 SER A O 1
ATOM 797 N N . LEU A 1 100 ? -1.597 -3.000 -4.349 1.00 92.00 100 LEU A N 1
ATOM 798 C CA . LEU A 1 100 ? -1.862 -1.744 -3.671 1.00 92.00 100 LEU A CA 1
ATOM 799 C C . LEU A 1 100 ? -2.203 -0.690 -4.712 1.00 92.00 100 LEU A C 1
ATOM 801 O O . LEU A 1 100 ? -1.450 -0.520 -5.669 1.00 92.00 100 LEU A O 1
ATOM 805 N N . VAL A 1 101 ? -3.313 0.020 -4.512 1.00 91.06 101 VAL A N 1
ATOM 806 C CA . VAL A 1 101 ? -3.814 1.027 -5.453 1.00 91.06 101 VAL A CA 1
ATOM 807 C C . VAL A 1 101 ? -4.233 2.301 -4.723 1.00 91.06 101 VAL A C 1
ATOM 809 O O . VAL A 1 101 ? -4.936 2.248 -3.712 1.00 91.06 101 VAL A O 1
ATOM 812 N N . TYR A 1 102 ? -3.821 3.451 -5.257 1.00 90.81 102 TYR A N 1
ATOM 813 C CA . TYR A 1 102 ? -4.276 4.783 -4.844 1.00 90.81 102 TYR A CA 1
ATOM 814 C C . TYR A 1 102 ? -4.124 5.796 -5.992 1.00 90.81 102 TYR A C 1
ATOM 816 O O . TYR A 1 102 ? -3.389 5.541 -6.953 1.00 90.81 102 TYR A O 1
ATOM 824 N N . PRO A 1 103 ? -4.822 6.942 -5.932 1.00 84.44 103 PRO A N 1
ATOM 825 C CA . PRO A 1 103 ? -4.703 7.988 -6.944 1.00 84.44 103 PRO A CA 1
ATOM 826 C C . PRO A 1 103 ? -3.278 8.550 -7.034 1.00 84.44 103 PRO A C 1
ATOM 828 O O . PRO A 1 103 ? -2.649 8.820 -6.017 1.00 84.44 103 PRO A O 1
ATOM 831 N N . GLY A 1 104 ? -2.774 8.754 -8.253 1.00 81.25 104 GLY A N 1
ATOM 832 C CA . GLY A 1 104 ? -1.424 9.293 -8.477 1.00 81.25 104 GLY A CA 1
ATOM 833 C C . GLY A 1 104 ? -0.296 8.267 -8.342 1.00 81.25 104 GLY A C 1
ATOM 834 O O . GLY A 1 104 ? 0.870 8.631 -8.425 1.00 81.25 104 GLY A O 1
ATOM 835 N N . GLN A 1 105 ? -0.616 6.982 -8.167 1.00 85.50 105 GLN A N 1
ATOM 836 C CA . GLN A 1 105 ? 0.402 5.945 -8.085 1.00 85.50 105 GLN A CA 1
ATOM 837 C C . GLN A 1 105 ? 1.181 5.799 -9.409 1.00 85.50 105 GLN A C 1
ATOM 839 O O . GLN A 1 105 ? 0.569 5.614 -10.469 1.00 85.50 105 GLN A O 1
ATOM 844 N N . PRO A 1 106 ? 2.525 5.810 -9.371 1.00 84.75 106 PRO A N 1
ATOM 845 C CA . PRO A 1 106 ? 3.342 5.602 -10.559 1.00 84.75 106 PRO A CA 1
ATOM 846 C C . PRO A 1 106 ? 3.200 4.180 -11.119 1.00 84.75 106 PRO A C 1
ATOM 848 O O . PRO A 1 106 ? 3.022 3.196 -10.391 1.00 84.75 106 PRO A O 1
ATOM 851 N N . ILE A 1 107 ? 3.335 4.060 -12.445 1.00 83.56 107 ILE A N 1
ATOM 852 C CA . ILE A 1 107 ? 3.267 2.775 -13.155 1.00 83.56 107 ILE A CA 1
ATOM 853 C C . ILE A 1 107 ? 4.294 1.821 -12.549 1.00 83.56 107 ILE A C 1
ATOM 855 O O . ILE A 1 107 ? 5.492 2.092 -12.597 1.00 83.56 107 ILE A O 1
ATOM 859 N N . THR A 1 108 ? 3.820 0.697 -12.014 1.00 83.62 108 THR A N 1
ATOM 860 C CA . THR A 1 108 ? 4.659 -0.330 -11.392 1.00 83.62 108 THR A CA 1
ATOM 861 C C . THR A 1 108 ? 4.601 -1.624 -12.200 1.00 83.62 108 THR A C 1
ATOM 863 O O . THR A 1 108 ? 3.526 -2.132 -12.531 1.00 83.62 108 THR A O 1
ATOM 866 N N . CYS A 1 109 ? 5.762 -2.198 -12.498 1.00 81.50 109 CYS A N 1
ATOM 867 C CA . CYS A 1 109 ? 5.862 -3.462 -13.210 1.00 81.50 109 CYS A CA 1
ATOM 868 C C . CYS A 1 109 ? 5.430 -4.642 -12.327 1.00 81.50 109 CYS A C 1
ATOM 870 O O . CYS A 1 109 ? 5.993 -4.862 -11.261 1.00 81.50 109 CYS A O 1
ATOM 872 N N . ARG A 1 110 ? 4.512 -5.489 -12.809 1.00 75.00 110 ARG A N 1
ATOM 873 C CA . ARG A 1 110 ? 4.037 -6.669 -12.053 1.00 75.00 110 ARG A CA 1
ATOM 874 C C . ARG A 1 110 ? 5.098 -7.759 -11.834 1.00 75.00 110 ARG A C 1
ATOM 876 O O . ARG A 1 110 ? 4.904 -8.614 -10.983 1.00 75.00 110 ARG A O 1
ATOM 883 N N . ARG A 1 111 ? 6.189 -7.756 -12.614 1.00 71.75 111 ARG A N 1
ATOM 884 C CA . ARG A 1 111 ? 7.255 -8.780 -12.556 1.00 71.75 111 ARG A CA 1
ATOM 885 C C . ARG A 1 111 ? 8.399 -8.424 -11.611 1.00 71.75 111 ARG A C 1
ATOM 887 O O . ARG A 1 111 ? 8.906 -9.300 -10.931 1.00 71.75 111 ARG A O 1
ATOM 894 N N . CYS A 1 112 ? 8.842 -7.167 -11.617 1.00 72.75 112 CYS A N 1
ATOM 895 C CA . CYS A 1 112 ? 10.000 -6.719 -10.831 1.00 72.75 112 CYS A CA 1
ATOM 896 C C . CYS A 1 112 ? 9.663 -5.641 -9.793 1.00 72.75 112 CYS A C 1
ATOM 898 O O . CYS A 1 112 ? 10.556 -5.178 -9.087 1.00 72.75 112 CYS A O 1
ATOM 900 N N . TRP A 1 113 ? 8.402 -5.202 -9.757 1.00 75.69 113 TRP A N 1
ATOM 901 C CA . TRP A 1 113 ? 7.848 -4.223 -8.814 1.00 75.69 113 TRP A CA 1
ATOM 902 C C . TRP A 1 113 ? 8.541 -2.857 -8.839 1.00 75.69 113 TRP A C 1
ATOM 904 O O . TRP A 1 113 ? 8.410 -2.063 -7.916 1.00 75.69 113 TRP A O 1
ATOM 914 N N . GLN A 1 114 ? 9.260 -2.569 -9.925 1.00 75.62 114 GLN A N 1
ATOM 915 C CA . G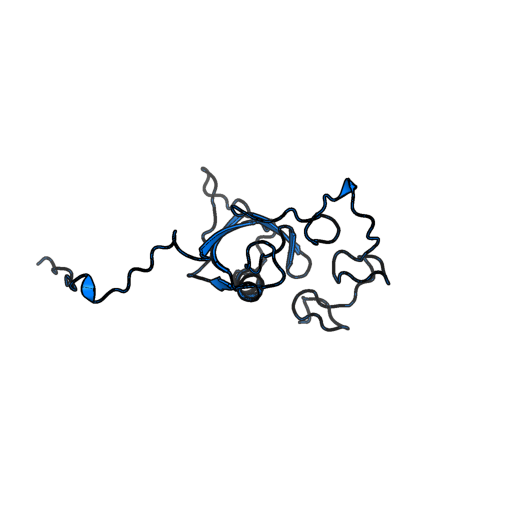LN A 1 114 ? 9.902 -1.282 -10.167 1.00 75.62 114 GLN A CA 1
ATOM 916 C C . GLN A 1 114 ? 8.977 -0.331 -10.920 1.00 75.62 114 GLN A C 1
ATOM 918 O O . GLN A 1 114 ? 8.113 -0.759 -11.694 1.00 75.62 114 GLN A O 1
ATOM 923 N N . PHE A 1 115 ? 9.222 0.962 -10.735 1.00 81.00 115 PHE A N 1
ATOM 924 C CA . PHE A 1 115 ? 8.481 2.022 -11.401 1.00 81.00 115 PHE A CA 1
ATOM 925 C C . PHE A 1 115 ? 8.899 2.213 -12.872 1.00 81.00 115 PHE A C 1
ATOM 927 O O . PHE A 1 115 ? 9.984 1.807 -13.299 1.00 81.00 115 PHE A O 1
ATOM 934 N N . GLY A 1 116 ? 8.018 2.833 -13.660 1.00 80.62 116 GLY A N 1
ATOM 935 C CA . GLY A 1 116 ? 8.327 3.390 -14.981 1.00 80.62 116 GLY A CA 1
ATOM 936 C C . GLY A 1 116 ? 8.151 2.458 -16.184 1.00 80.62 116 GLY A C 1
ATOM 937 O O . GLY A 1 116 ? 8.460 2.872 -17.296 1.00 80.62 116 GLY A O 1
ATOM 938 N N . HIS A 1 117 ? 7.667 1.221 -16.013 1.00 82.88 117 HIS A N 1
ATOM 939 C CA . HIS A 1 117 ? 7.419 0.316 -17.146 1.00 82.88 117 HIS A CA 1
ATOM 940 C C . HIS A 1 117 ? 6.354 -0.753 -16.868 1.00 82.88 117 HIS A C 1
ATOM 942 O O . HIS A 1 117 ? 6.093 -1.130 -15.725 1.00 82.88 117 HIS A O 1
ATOM 948 N N . TYR A 1 118 ? 5.771 -1.298 -17.939 1.00 81.12 118 TYR A N 1
ATOM 949 C CA . TYR A 1 118 ? 4.842 -2.426 -17.874 1.00 81.12 118 TYR A CA 1
ATOM 950 C C . TYR A 1 118 ? 5.570 -3.776 -17.890 1.00 81.12 118 TYR A C 1
ATOM 952 O O . TYR A 1 118 ? 6.680 -3.909 -18.402 1.00 81.12 118 TYR A O 1
ATOM 960 N N . ALA A 1 119 ? 4.903 -4.831 -17.410 1.00 75.81 119 ALA A N 1
ATOM 961 C CA . ALA A 1 119 ? 5.461 -6.189 -17.367 1.00 75.81 119 ALA A CA 1
ATOM 962 C C . ALA A 1 119 ? 5.913 -6.728 -18.740 1.00 75.81 119 ALA A C 1
ATOM 964 O O . ALA A 1 119 ? 6.877 -7.491 -18.810 1.00 75.81 119 ALA A O 1
ATOM 965 N N . ARG A 1 120 ? 5.248 -6.305 -19.824 1.00 79.19 120 ARG A N 1
ATOM 966 C CA . ARG A 1 120 ? 5.599 -6.647 -21.214 1.00 79.19 120 ARG A CA 1
ATOM 967 C C . ARG A 1 120 ? 6.932 -6.046 -21.677 1.00 79.19 120 ARG A C 1
ATOM 969 O O . ARG A 1 120 ? 7.609 -6.635 -22.506 1.00 79.19 120 ARG A O 1
ATOM 976 N N . GLU A 1 121 ? 7.311 -4.902 -21.115 1.00 76.94 121 GLU A N 1
ATOM 977 C CA . GLU A 1 121 ? 8.538 -4.157 -21.434 1.00 76.94 121 GLU A CA 1
ATOM 978 C C . GLU A 1 121 ? 9.660 -4.459 -20.431 1.00 76.94 121 GLU A C 1
ATOM 980 O O . GLU A 1 121 ? 10.777 -3.951 -20.540 1.00 76.94 121 GLU A O 1
ATOM 985 N N . CYS A 1 122 ? 9.380 -5.313 -19.443 1.00 76.06 122 CYS A N 1
ATOM 986 C CA . CYS A 1 122 ? 10.333 -5.675 -18.415 1.00 76.06 122 CYS A CA 1
ATOM 987 C C . CYS A 1 122 ? 11.437 -6.567 -18.995 1.00 76.06 122 CYS A C 1
ATOM 989 O O . CYS A 1 122 ? 11.231 -7.753 -19.252 1.00 76.06 122 CYS A O 1
ATOM 991 N N . LYS A 1 123 ? 12.635 -5.996 -19.148 1.00 68.44 123 LYS A N 1
ATOM 992 C CA . LYS A 1 123 ? 13.855 -6.724 -19.538 1.00 68.44 123 LYS A CA 1
ATOM 993 C C . LYS A 1 123 ? 14.548 -7.417 -18.355 1.00 68.44 123 LYS A C 1
ATOM 995 O O . LYS A 1 123 ? 15.550 -8.099 -18.544 1.00 68.44 123 LYS A O 1
ATOM 1000 N N . CYS A 1 124 ? 14.048 -7.233 -17.129 1.00 63.81 124 CYS A N 1
ATOM 1001 C CA . CYS A 1 124 ? 14.659 -7.809 -15.934 1.00 63.81 124 CYS A CA 1
ATOM 1002 C C . CYS A 1 124 ? 14.348 -9.308 -15.820 1.00 63.81 124 CYS A C 1
ATOM 1004 O O . CYS A 1 124 ? 13.200 -9.686 -15.604 1.00 63.81 124 CYS A O 1
ATOM 1006 N N . LYS A 1 125 ? 15.390 -10.147 -15.851 1.00 60.91 125 LYS A N 1
ATOM 1007 C CA . LYS A 1 125 ? 15.369 -11.520 -15.314 1.00 60.91 125 LYS A CA 1
ATOM 1008 C C . LYS A 1 125 ? 15.757 -11.497 -13.830 1.00 60.91 125 LYS A C 1
ATOM 1010 O O . LYS A 1 125 ? 16.754 -12.086 -13.434 1.00 60.91 125 LYS A O 1
ATOM 1015 N N . ARG A 1 126 ? 15.043 -10.703 -13.029 1.00 60.69 126 ARG A N 1
ATOM 1016 C CA . ARG A 1 126 ? 15.286 -10.598 -11.584 1.00 60.69 126 ARG A CA 1
ATOM 1017 C C . ARG A 1 126 ? 14.307 -11.464 -10.821 1.00 60.69 126 ARG A C 1
ATOM 1019 O O . ARG A 1 126 ? 13.151 -11.568 -11.222 1.00 60.69 126 ARG A O 1
ATOM 1026 N N . CYS A 1 127 ? 14.770 -12.042 -9.721 1.00 60.59 127 CYS A N 1
ATOM 1027 C CA . CYS A 1 127 ? 13.911 -12.706 -8.758 1.00 60.59 127 CYS A CA 1
ATOM 1028 C C . CYS A 1 127 ? 12.845 -11.718 -8.257 1.00 60.59 127 CYS A C 1
ATOM 1030 O O . CYS A 1 127 ? 13.198 -10.661 -7.731 1.00 60.59 127 CYS A O 1
ATOM 1032 N N . ALA A 1 128 ? 11.558 -12.061 -8.377 1.00 59.53 128 ALA A N 1
ATOM 1033 C CA . ALA A 1 128 ? 10.473 -11.191 -7.916 1.00 59.53 128 ALA A CA 1
ATOM 1034 C C . ALA A 1 128 ? 10.451 -11.033 -6.384 1.00 59.53 128 ALA A C 1
ATOM 1036 O O . ALA A 1 128 ? 9.962 -10.027 -5.893 1.00 59.53 128 ALA A O 1
ATOM 1037 N N . ARG A 1 129 ? 11.042 -11.978 -5.631 1.00 58.38 129 ARG A N 1
ATOM 1038 C CA . ARG A 1 129 ? 11.185 -11.885 -4.166 1.00 58.38 129 ARG A CA 1
ATOM 1039 C C . ARG A 1 129 ? 12.244 -10.873 -3.703 1.00 58.38 129 ARG A C 1
ATOM 1041 O O . ARG A 1 129 ? 11.916 -9.975 -2.946 1.00 58.38 129 ARG A O 1
ATOM 1048 N N . CYS A 1 130 ? 13.502 -10.988 -4.129 1.00 60.31 130 CYS A N 1
ATOM 1049 C CA . CYS A 1 130 ? 14.592 -10.133 -3.627 1.00 60.31 130 CYS A CA 1
ATOM 1050 C C . CYS A 1 130 ? 15.083 -9.046 -4.594 1.00 60.31 130 CYS A C 1
ATOM 1052 O O . CYS A 1 130 ? 15.906 -8.211 -4.226 1.00 60.31 130 CYS A O 1
ATOM 1054 N N . GLY A 1 131 ? 14.649 -9.062 -5.856 1.00 59.69 131 GLY A N 1
ATOM 1055 C CA . GLY A 1 131 ? 15.118 -8.112 -6.863 1.00 59.69 131 GLY A CA 1
ATOM 1056 C C . GLY A 1 131 ? 16.565 -8.327 -7.332 1.00 59.69 131 GLY A C 1
ATOM 1057 O O . GLY A 1 131 ? 17.098 -7.456 -8.023 1.00 59.69 131 GLY A O 1
ATOM 1058 N N . LEU A 1 132 ? 17.205 -9.462 -7.021 1.00 61.66 132 LEU A N 1
ATOM 1059 C CA . LEU A 1 132 ? 18.535 -9.821 -7.536 1.00 61.66 132 LEU A CA 1
ATOM 1060 C C . LEU A 1 132 ? 18.455 -10.530 -8.892 1.00 61.66 132 LEU A C 1
ATOM 1062 O O . LEU A 1 132 ? 17.495 -11.235 -9.194 1.00 61.66 132 LEU A O 1
ATOM 1066 N N . GLN A 1 133 ? 19.488 -10.339 -9.720 1.00 61.28 133 GLN A N 1
ATOM 1067 C CA . GLN A 1 133 ? 19.643 -11.007 -11.027 1.00 61.28 133 GLN A CA 1
ATOM 1068 C C . GLN A 1 133 ? 20.333 -12.375 -10.927 1.00 61.28 133 GLN A C 1
ATOM 1070 O O . GLN A 1 133 ? 20.533 -13.031 -11.943 1.00 61.28 133 GLN A O 1
ATOM 1075 N N . THR A 1 134 ? 20.739 -12.789 -9.725 1.00 61.56 134 THR A N 1
ATOM 1076 C CA . THR A 1 134 ? 21.618 -13.949 -9.528 1.00 61.56 134 THR A CA 1
ATOM 1077 C C . THR A 1 134 ? 20.875 -15.280 -9.456 1.00 61.56 134 THR A C 1
ATOM 1079 O O . THR A 1 134 ? 21.506 -16.321 -9.598 1.00 61.56 134 THR A O 1
ATOM 1082 N N . HIS A 1 135 ? 19.556 -15.268 -9.248 1.00 66.62 135 HIS A N 1
ATOM 1083 C CA . HIS A 1 135 ? 18.762 -16.482 -9.069 1.00 66.62 135 HIS A CA 1
ATOM 1084 C C . HIS A 1 135 ? 17.302 -16.300 -9.504 1.00 66.62 135 HIS A C 1
ATOM 1086 O O . HIS A 1 135 ? 16.804 -15.177 -9.633 1.00 66.62 135 HIS A O 1
ATOM 1092 N N . ALA A 1 136 ? 16.616 -17.420 -9.747 1.00 59.06 136 ALA A N 1
ATOM 1093 C CA . ALA A 1 136 ? 15.182 -17.449 -10.014 1.00 59.06 136 ALA A CA 1
ATOM 1094 C C . ALA A 1 136 ? 14.383 -17.325 -8.707 1.00 59.06 136 ALA A C 1
ATOM 1096 O O . ALA A 1 136 ? 14.888 -17.618 -7.628 1.00 59.06 136 ALA A O 1
ATOM 1097 N N . GLU A 1 137 ? 13.107 -16.938 -8.800 1.00 58.97 137 GLU A N 1
ATOM 1098 C CA . GLU A 1 137 ? 12.245 -16.748 -7.624 1.00 58.97 137 GLU A CA 1
ATOM 1099 C C . GLU A 1 137 ? 12.203 -17.962 -6.697 1.00 58.97 137 GLU A C 1
ATOM 1101 O O . GLU A 1 137 ? 12.119 -17.789 -5.487 1.00 58.97 137 GLU A O 1
ATOM 1106 N N . LYS A 1 138 ? 12.306 -19.180 -7.238 1.00 59.62 138 LYS A N 1
ATOM 1107 C CA . LYS A 1 138 ? 12.276 -20.429 -6.466 1.00 59.62 138 LYS A CA 1
ATOM 1108 C C . LYS A 1 138 ? 13.478 -20.600 -5.531 1.00 59.62 138 LYS A C 1
ATOM 1110 O O . LYS A 1 138 ? 13.305 -21.180 -4.466 1.00 59.62 138 LYS A O 1
ATOM 1115 N N . ASP A 1 139 ? 14.626 -20.024 -5.875 1.00 60.47 139 ASP A N 1
ATOM 1116 C CA . ASP A 1 139 ? 15.905 -20.225 -5.180 1.00 60.47 139 ASP A CA 1
ATOM 1117 C C . ASP A 1 139 ? 16.265 -19.059 -4.234 1.00 60.47 139 ASP A C 1
ATOM 1119 O O . ASP A 1 139 ? 17.381 -18.968 -3.726 1.00 60.47 139 ASP A O 1
ATOM 1123 N N . CYS A 1 140 ? 15.328 -18.133 -3.997 1.00 63.91 140 CYS A N 1
ATOM 1124 C CA . CYS A 1 140 ? 15.550 -16.964 -3.147 1.00 63.91 140 CYS A CA 1
ATOM 1125 C C . CYS A 1 140 ? 15.478 -17.302 -1.651 1.00 63.91 140 CYS A C 1
ATOM 1127 O O . CYS A 1 140 ? 14.406 -17.630 -1.136 1.00 63.91 140 CYS A O 1
ATOM 1129 N N . VAL A 1 141 ? 16.606 -17.129 -0.952 1.00 64.19 141 VAL A N 1
ATOM 1130 C CA . VAL A 1 141 ? 16.772 -17.325 0.508 1.00 64.19 141 VAL A CA 1
ATOM 1131 C C . VAL A 1 141 ? 16.849 -16.015 1.306 1.00 64.19 141 VAL A C 1
ATOM 1133 O O . VAL A 1 141 ? 17.197 -16.024 2.485 1.00 64.19 141 VAL A O 1
ATOM 1136 N N . GLN A 1 142 ? 16.567 -14.882 0.661 1.00 64.44 142 GLN A N 1
ATOM 1137 C CA . GLN A 1 142 ? 16.482 -13.580 1.320 1.00 64.44 142 GLN A CA 1
ATOM 1138 C C . GLN A 1 142 ? 15.063 -13.358 1.853 1.00 64.44 142 GLN A C 1
ATOM 1140 O O . GLN A 1 142 ? 14.080 -13.559 1.129 1.00 64.44 142 GLN A O 1
ATOM 1145 N N . CYS A 1 143 ? 14.955 -12.940 3.112 1.00 63.09 143 CYS A N 1
ATOM 1146 C CA . CYS A 1 143 ? 13.687 -12.640 3.751 1.00 63.09 143 CYS A CA 1
ATOM 1147 C C . CYS A 1 143 ? 13.071 -11.378 3.143 1.00 63.09 143 CYS A C 1
ATOM 1149 O O . CYS A 1 143 ? 13.707 -10.327 3.061 1.00 63.09 143 CYS A O 1
ATOM 1151 N N . PHE A 1 144 ? 11.800 -11.473 2.749 1.00 60.47 144 PHE A N 1
ATOM 1152 C CA . PHE A 1 144 ? 11.092 -10.363 2.117 1.00 60.47 144 PHE A CA 1
ATOM 1153 C C . PHE A 1 144 ? 10.834 -9.185 3.072 1.00 60.47 144 PHE A C 1
ATOM 1155 O O . PHE A 1 144 ? 10.761 -8.031 2.654 1.00 60.47 144 PHE A O 1
ATOM 1162 N N . PHE A 1 145 ? 10.676 -9.469 4.367 1.00 57.94 145 PHE A N 1
ATOM 1163 C CA . PHE A 1 145 ? 10.259 -8.465 5.339 1.00 57.94 145 PHE A CA 1
ATOM 1164 C C . PHE A 1 145 ? 11.427 -7.622 5.860 1.00 57.94 145 PHE A C 1
ATOM 1166 O O . PHE A 1 145 ? 11.346 -6.389 5.819 1.00 57.94 145 PHE A O 1
ATOM 1173 N N . CYS A 1 146 ? 12.504 -8.279 6.300 1.00 61.41 146 CYS A N 1
ATOM 1174 C CA . CYS A 1 146 ? 13.680 -7.644 6.900 1.00 61.41 146 CYS A CA 1
ATOM 1175 C C . CYS A 1 146 ? 14.856 -7.461 5.923 1.00 61.41 146 CYS A C 1
ATOM 1177 O O . CYS A 1 146 ? 15.730 -6.644 6.187 1.00 61.41 146 CYS A O 1
ATOM 1179 N N . GLY A 1 147 ? 14.875 -8.167 4.784 1.00 63.28 147 GLY A N 1
ATOM 1180 C CA . GLY A 1 147 ? 15.950 -8.072 3.792 1.00 63.28 147 GLY A CA 1
ATOM 1181 C C . GLY A 1 147 ? 17.212 -8.880 4.120 1.00 63.28 147 GLY A C 1
ATOM 1182 O O . GLY A 1 147 ? 18.153 -8.841 3.331 1.00 63.28 147 GLY A O 1
ATOM 1183 N N . GLU A 1 148 ? 17.236 -9.629 5.224 1.00 64.50 148 GLU A N 1
ATOM 1184 C CA . GLU A 1 148 ? 18.364 -10.484 5.622 1.00 64.50 148 GLU A CA 1
ATOM 1185 C C . GLU A 1 148 ? 18.391 -11.821 4.864 1.00 64.50 148 GLU A C 1
ATOM 1187 O O . GLU A 1 148 ? 17.360 -12.328 4.415 1.00 64.50 148 GLU A O 1
ATOM 1192 N N . TYR A 1 149 ? 19.580 -12.412 4.723 1.00 65.00 149 TYR A N 1
ATOM 1193 C CA . TYR A 1 149 ? 19.762 -13.722 4.087 1.00 65.00 149 TYR A CA 1
ATOM 1194 C C . TYR A 1 149 ? 19.680 -14.860 5.110 1.00 65.00 149 TYR A C 1
ATOM 1196 O O . TYR A 1 149 ? 20.123 -14.723 6.246 1.00 65.00 149 TYR A O 1
ATOM 1204 N N . GLY A 1 150 ? 19.174 -16.020 4.685 1.00 68.19 150 GLY A N 1
ATOM 1205 C CA . GLY A 1 150 ? 19.249 -17.262 5.465 1.00 68.19 150 GLY A CA 1
ATOM 1206 C C . GLY A 1 150 ? 17.961 -17.659 6.183 1.00 68.19 150 GLY A C 1
ATOM 1207 O O . GLY A 1 150 ? 17.926 -18.717 6.804 1.00 68.19 150 GLY A O 1
ATOM 1208 N N . HIS A 1 151 ? 16.890 -16.875 6.058 1.00 63.47 151 HIS A N 1
ATOM 1209 C CA . HIS A 1 151 ? 15.567 -17.271 6.531 1.00 63.47 151 HIS A CA 1
ATOM 1210 C C . HIS A 1 151 ? 14.459 -16.784 5.591 1.00 63.47 151 HIS A C 1
ATOM 1212 O O . HIS A 1 151 ? 14.589 -15.796 4.869 1.00 63.47 151 HIS A O 1
ATOM 1218 N N . VAL A 1 152 ? 13.348 -17.518 5.591 1.00 61.22 152 VAL A N 1
ATOM 1219 C CA . VAL A 1 152 ? 12.089 -17.084 4.977 1.00 61.22 152 VAL A CA 1
ATOM 1220 C C . VAL A 1 152 ? 11.256 -16.345 6.017 1.00 61.22 152 VAL A C 1
ATOM 1222 O O . VAL A 1 152 ? 11.477 -16.505 7.210 1.00 61.22 152 VAL A O 1
ATOM 1225 N N . TYR A 1 153 ? 10.251 -15.591 5.582 1.00 57.53 153 TYR A N 1
ATOM 1226 C CA . TYR A 1 153 ? 9.391 -14.802 6.469 1.00 57.53 153 TYR A CA 1
ATOM 1227 C C . TYR A 1 153 ? 8.813 -15.554 7.676 1.00 57.53 153 TYR A C 1
ATOM 1229 O O . TYR A 1 153 ? 8.736 -14.997 8.758 1.00 57.53 153 TYR A O 1
ATOM 1237 N N . ARG A 1 154 ? 8.459 -16.837 7.516 1.00 57.50 154 ARG A N 1
ATOM 1238 C CA . ARG A 1 154 ? 7.951 -17.675 8.621 1.00 57.50 154 ARG A CA 1
ATOM 1239 C C . ARG A 1 154 ? 8.955 -17.890 9.762 1.00 57.50 154 ARG A C 1
ATOM 1241 O O . ARG A 1 154 ? 8.566 -18.393 10.806 1.00 57.50 154 ARG A O 1
ATOM 1248 N N . ALA A 1 155 ? 10.226 -17.585 9.530 1.00 59.12 155 ALA A N 1
ATOM 1249 C CA . ALA A 1 155 ? 11.321 -17.692 10.485 1.00 59.12 155 ALA A CA 1
ATOM 1250 C C . ALA A 1 155 ? 11.970 -16.319 10.762 1.00 59.12 155 ALA A C 1
ATOM 1252 O O . ALA A 1 155 ? 13.121 -16.277 11.193 1.00 59.12 155 ALA A O 1
ATOM 1253 N N . CYS A 1 156 ? 11.259 -15.228 10.447 1.00 61.72 156 CYS A N 1
ATOM 1254 C CA . CYS A 1 156 ? 11.6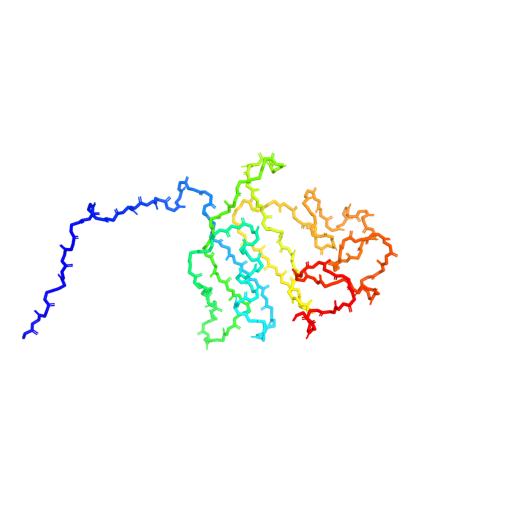37 -13.857 10.783 1.00 61.72 156 CYS A CA 1
ATOM 1255 C C . CYS A 1 156 ? 11.153 -13.484 12.188 1.00 61.72 156 CYS A C 1
ATOM 1257 O O . CYS A 1 156 ? 10.072 -13.974 12.584 1.00 61.72 156 CYS A O 1
#

Organism: Atractosteus spatula (NCBI:txid7917)

Foldseek 3Di:
DDDDDPPDPCVVDDDDPCVVALKWWKKKAWPDPPPDQCLVVLLLVVFFDWDDGWDFDADPVRHTPSITITIGRGDADPPDPVRTRAQQQWADRFVTIMGMDTPPHFDAEPQQSDGDDYVVPDPQPAQNQQRDNPDHVVPDQAENNPRDGHHTNVVD

InterPro domains:
  IPR001878 Zinc finger, CCHC-type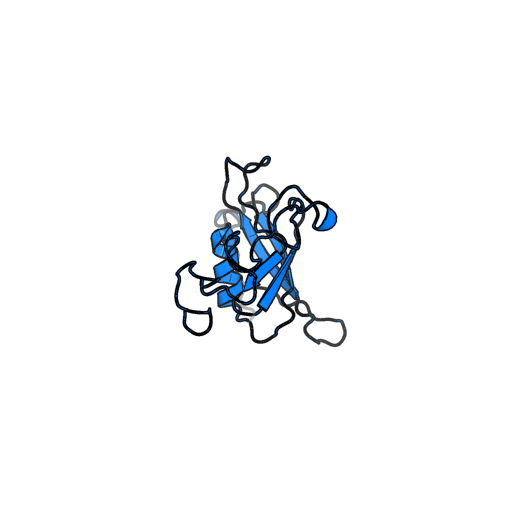 [PS50158] (109-123)
  IPR001878 Zinc finger, CCHC-type [PS50158] (143-156)
  IPR036875 Zinc finger, CCHC-type superfamily [SSF57756] (102-141)
  IPR057811 Zinc finger CCHC domain-containing protein 3, second RNA-binding domain [PF23058] (28-102)